Protein AF-A0A0F0DXC8-F1 (afdb_monomer_lite)

Secondary structure (DSSP, 8-state):
--HHHHHHHHHHHHTTSS----HHHHHHHHHH-HHHHHH--HHHHHHHHHHHHHHHHHS-PPPBTTBTTTT--HHHHHHHHHHHHHHHHHHHTTTTT--

Foldseek 3Di:
DALQVLLVQLLCVLVVNHDNQALLSVQLCVVCDSVCSVPDDCVRCVPSSNVSSVVSVVDPGDADPPHNCHHPPPVVVVVVVVVVVVCVVVVVVVVVPPD

Structure (mmCIF, N/CA/C/O backbone):
data_AF-A0A0F0DXC8-F1
#
_entry.id   AF-A0A0F0DXC8-F1
#
loop_
_atom_site.group_PDB
_atom_site.id
_atom_site.type_symbol
_atom_site.label_atom_id
_atom_site.label_alt_id
_atom_site.label_comp_id
_atom_site.label_asym_id
_atom_site.label_entity_id
_atom_site.label_seq_id
_atom_site.pdbx_PDB_ins_code
_atom_site.Cartn_x
_atom_site.Cartn_y
_atom_site.Cartn_z
_atom_site.occupancy
_atom_site.B_iso_or_equiv
_atom_site.auth_seq_id
_atom_site.auth_comp_id
_atom_site.auth_asym_id
_atom_site.auth_atom_id
_atom_site.pdbx_PDB_model_num
ATOM 1 N N . MET A 1 1 ? 12.281 7.271 2.150 1.00 84.25 1 MET A N 1
ATOM 2 C CA . MET A 1 1 ? 10.818 7.143 2.149 1.00 84.25 1 MET A CA 1
ATOM 3 C C . MET A 1 1 ? 10.387 6.906 3.576 1.00 84.25 1 MET A C 1
ATOM 5 O O . MET A 1 1 ? 10.878 5.949 4.163 1.00 84.25 1 MET A O 1
ATOM 9 N N . THR A 1 2 ? 9.584 7.799 4.139 1.00 92.75 2 THR A N 1
ATOM 10 C CA . THR A 1 2 ? 8.951 7.671 5.457 1.00 92.75 2 THR A CA 1
ATOM 11 C C . THR A 1 2 ? 7.637 6.887 5.346 1.00 92.75 2 THR A C 1
ATOM 13 O O . THR A 1 2 ? 7.178 6.584 4.243 1.00 92.75 2 THR A O 1
ATOM 16 N N . ALA A 1 3 ? 7.031 6.537 6.485 1.00 92.12 3 ALA A N 1
ATOM 17 C CA . ALA A 1 3 ? 5.744 5.837 6.508 1.00 92.12 3 ALA A CA 1
ATOM 18 C C . ALA A 1 3 ? 4.609 6.708 5.947 1.00 92.12 3 ALA A C 1
ATOM 20 O O . ALA A 1 3 ? 3.744 6.194 5.243 1.00 92.12 3 ALA A O 1
ATOM 21 N N . GLU A 1 4 ? 4.667 8.012 6.220 1.00 94.12 4 GLU A N 1
ATOM 22 C CA . GLU A 1 4 ? 3.743 9.027 5.711 1.00 94.12 4 GLU A CA 1
ATOM 23 C C . GLU A 1 4 ? 3.872 9.180 4.192 1.00 94.12 4 GLU A C 1
ATOM 25 O O . GLU A 1 4 ? 2.897 8.993 3.472 1.00 94.12 4 GLU A O 1
ATOM 30 N N . GLU A 1 5 ? 5.095 9.368 3.680 1.00 94.06 5 GLU A N 1
ATOM 31 C CA . GLU A 1 5 ? 5.353 9.423 2.232 1.00 94.06 5 GLU A CA 1
ATOM 32 C C . GLU A 1 5 ? 4.871 8.144 1.523 1.00 94.06 5 GLU A C 1
ATOM 34 O O . GLU A 1 5 ? 4.356 8.185 0.406 1.00 94.06 5 GLU A O 1
ATOM 39 N N . ALA A 1 6 ? 5.027 6.989 2.179 1.00 94.19 6 ALA A N 1
ATOM 40 C CA . ALA A 1 6 ? 4.519 5.712 1.696 1.00 94.19 6 ALA A CA 1
ATOM 41 C C . ALA A 1 6 ? 2.982 5.644 1.695 1.00 94.19 6 ALA A C 1
ATOM 43 O O . ALA A 1 6 ? 2.411 5.070 0.767 1.00 94.19 6 ALA A O 1
ATOM 44 N N . PHE A 1 7 ? 2.318 6.202 2.710 1.00 94.81 7 PHE A N 1
ATOM 45 C CA . PHE A 1 7 ? 0.858 6.259 2.796 1.00 94.81 7 PHE A CA 1
ATOM 46 C C . PHE A 1 7 ? 0.275 7.150 1.697 1.00 94.81 7 PHE A C 1
ATOM 48 O O . PHE A 1 7 ? -0.625 6.722 0.973 1.00 94.81 7 PHE A O 1
ATOM 55 N N . ASP A 1 8 ? 0.845 8.336 1.493 1.00 93.56 8 ASP A N 1
ATOM 56 C CA . ASP A 1 8 ? 0.400 9.264 0.451 1.00 93.56 8 ASP A CA 1
ATOM 57 C C . ASP A 1 8 ? 0.586 8.673 -0.950 1.00 93.56 8 ASP A C 1
ATOM 59 O O . ASP A 1 8 ? -0.321 8.710 -1.789 1.00 93.56 8 ASP A O 1
ATOM 63 N N . ALA A 1 9 ? 1.740 8.048 -1.199 1.00 92.88 9 ALA A N 1
ATOM 64 C CA . ALA A 1 9 ? 1.986 7.358 -2.459 1.00 92.88 9 ALA A CA 1
ATOM 65 C C . ALA A 1 9 ? 1.010 6.188 -2.675 1.00 92.88 9 ALA A C 1
ATOM 67 O O . ALA A 1 9 ? 0.546 5.971 -3.797 1.00 92.88 9 ALA A O 1
ATOM 68 N N . ALA A 1 10 ? 0.658 5.455 -1.613 1.00 93.69 10 ALA A N 1
ATOM 69 C CA . ALA A 1 10 ? -0.343 4.398 -1.685 1.00 93.69 10 ALA A CA 1
ATOM 70 C C . ALA A 1 10 ? -1.743 4.935 -2.003 1.00 93.69 10 ALA A C 1
ATOM 72 O O . ALA A 1 10 ? -2.442 4.330 -2.814 1.00 93.69 10 ALA A O 1
ATOM 73 N N . ALA A 1 11 ? -2.149 6.061 -1.413 1.00 93.25 11 ALA A N 1
ATOM 74 C CA . ALA A 1 11 ? -3.445 6.681 -1.683 1.00 93.25 11 ALA A CA 1
ATOM 75 C C . ALA A 1 11 ? -3.566 7.135 -3.148 1.00 93.25 11 ALA A C 1
ATOM 77 O O . ALA A 1 11 ? -4.581 6.880 -3.804 1.00 93.25 11 ALA A O 1
ATOM 78 N N . LEU A 1 12 ? -2.506 7.739 -3.697 1.00 92.00 12 LEU A N 1
ATOM 79 C CA . LEU A 1 12 ? -2.446 8.118 -5.111 1.00 92.00 12 LEU A CA 1
ATOM 80 C C . LEU A 1 12 ? -2.511 6.899 -6.038 1.00 92.00 12 LEU A C 1
ATOM 82 O O . LEU A 1 12 ? -3.291 6.901 -6.994 1.00 92.00 12 LEU A O 1
ATOM 86 N N . ALA A 1 13 ? -1.732 5.854 -5.747 1.00 90.19 13 ALA A N 1
ATOM 87 C CA . ALA A 1 13 ? -1.712 4.634 -6.549 1.00 90.19 13 ALA A CA 1
ATOM 88 C C . ALA A 1 13 ? -3.045 3.865 -6.482 1.00 90.19 13 ALA A C 1
ATOM 90 O O . ALA A 1 13 ? -3.530 3.396 -7.510 1.00 90.19 13 ALA A O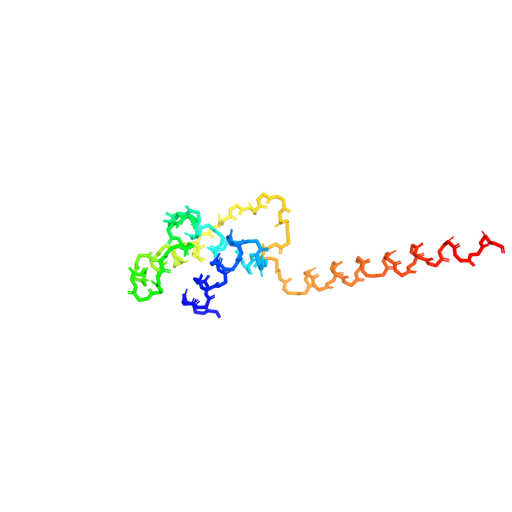 1
ATOM 91 N N . ALA A 1 14 ? -3.693 3.806 -5.312 1.00 90.00 14 ALA A N 1
ATOM 92 C CA . ALA A 1 14 ? -5.017 3.199 -5.142 1.00 90.00 14 ALA A CA 1
ATOM 93 C C . ALA A 1 14 ? -6.102 3.913 -5.968 1.00 90.00 14 ALA A C 1
ATOM 95 O O . ALA A 1 14 ? -6.993 3.267 -6.514 1.00 90.00 14 ALA A O 1
ATOM 96 N N . CYS A 1 15 ? -5.983 5.234 -6.140 1.00 88.50 15 CYS A N 1
ATOM 97 C CA . CYS A 1 15 ? -6.865 6.021 -7.002 1.00 88.50 15 CYS A CA 1
ATOM 98 C C . CYS A 1 15 ? -6.518 5.933 -8.502 1.00 88.50 15 CYS A C 1
ATOM 100 O O . CYS A 1 15 ? -7.130 6.641 -9.303 1.00 88.50 15 CYS A O 1
ATOM 102 N N . GLY A 1 16 ? -5.502 5.153 -8.892 1.00 86.50 16 GLY A N 1
ATOM 103 C CA . GLY A 1 16 ? -4.985 5.110 -10.264 1.00 86.50 16 GLY A CA 1
ATOM 104 C C . GLY A 1 16 ? -4.296 6.407 -10.713 1.00 86.50 16 GLY A C 1
ATOM 105 O O . GLY A 1 16 ? -4.112 6.623 -11.908 1.00 86.50 16 GLY A O 1
ATOM 106 N N . LYS A 1 17 ? -3.930 7.289 -9.773 1.00 85.19 17 LYS A N 1
ATOM 107 C CA . LYS A 1 17 ? -3.285 8.592 -10.027 1.00 85.19 17 LYS A CA 1
ATOM 108 C C . LYS A 1 17 ? -1.764 8.554 -9.852 1.00 85.19 17 LYS A C 1
ATOM 110 O O . LYS A 1 17 ? -1.121 9.600 -9.872 1.00 85.19 17 LYS A O 1
ATOM 115 N N . GLY A 1 18 ? -1.191 7.373 -9.653 1.00 82.00 18 GLY A N 1
ATOM 116 C CA . GLY A 1 18 ? 0.239 7.176 -9.453 1.00 82.00 18 GLY A CA 1
ATOM 117 C C . GLY A 1 18 ? 0.633 5.711 -9.594 1.00 82.00 18 GLY A C 1
ATOM 118 O O . GLY A 1 18 ? -0.220 4.826 -9.662 1.00 82.00 18 GLY A O 1
ATOM 119 N N . GLU A 1 19 ? 1.937 5.464 -9.635 1.00 86.25 19 GLU A N 1
ATOM 120 C CA . GLU A 1 19 ? 2.504 4.117 -9.638 1.00 86.25 19 GLU A CA 1
ATOM 121 C C . GLU A 1 19 ? 2.838 3.663 -8.214 1.00 86.25 19 GLU A C 1
ATOM 123 O O . GLU A 1 19 ? 3.129 4.473 -7.331 1.00 86.25 19 GLU A O 1
ATOM 128 N N . TRP A 1 20 ? 2.841 2.349 -7.987 1.00 88.12 20 TRP A N 1
ATOM 129 C CA . TRP A 1 20 ? 3.261 1.785 -6.708 1.00 88.12 20 TRP A CA 1
ATOM 130 C C . TRP A 1 20 ? 4.775 1.946 -6.529 1.00 88.12 20 TRP A C 1
ATOM 132 O O . TRP A 1 20 ? 5.545 1.363 -7.294 1.00 88.12 20 TRP A O 1
ATOM 142 N N . PRO A 1 21 ? 5.242 2.677 -5.501 1.00 86.31 21 PRO A N 1
ATOM 143 C CA . PRO A 1 21 ? 6.656 3.030 -5.392 1.00 86.31 21 PRO A CA 1
ATOM 144 C C . PRO A 1 21 ? 7.518 1.862 -4.892 1.00 86.31 21 PRO A C 1
ATOM 146 O O . PRO A 1 21 ? 8.726 1.822 -5.121 1.00 86.31 21 PRO A O 1
ATOM 149 N N . SER A 1 22 ? 6.924 0.894 -4.188 1.00 89.44 22 SER A N 1
ATOM 150 C CA . SER A 1 22 ? 7.602 -0.338 -3.785 1.00 89.44 22 SER A CA 1
ATOM 151 C C . SER A 1 22 ? 6.614 -1.452 -3.443 1.00 89.44 22 SER A C 1
ATOM 153 O O . SER A 1 22 ? 5.435 -1.208 -3.170 1.00 89.44 22 SER A O 1
ATOM 155 N N . ARG A 1 23 ? 7.126 -2.691 -3.395 1.00 91.75 23 ARG A N 1
ATOM 156 C CA . ARG A 1 23 ? 6.362 -3.863 -2.939 1.00 91.75 23 ARG A CA 1
ATOM 157 C C . ARG A 1 23 ? 5.868 -3.678 -1.508 1.00 91.75 23 ARG A C 1
ATOM 159 O O . ARG A 1 23 ? 4.728 -4.022 -1.220 1.00 91.75 23 ARG A O 1
ATOM 166 N N . ALA A 1 24 ? 6.696 -3.097 -0.639 1.00 93.12 24 ALA A N 1
ATOM 167 C CA . ALA A 1 24 ? 6.325 -2.843 0.748 1.00 93.12 24 ALA A CA 1
ATOM 168 C C . ALA A 1 24 ? 5.122 -1.906 0.845 1.00 93.12 24 ALA A C 1
ATOM 170 O O . ALA A 1 24 ? 4.187 -2.202 1.582 1.00 93.12 24 ALA A O 1
ATOM 171 N N . VAL A 1 25 ? 5.096 -0.828 0.058 1.00 93.50 25 VAL A N 1
ATOM 172 C CA . VAL A 1 25 ? 3.965 0.112 0.044 1.00 93.50 25 VAL A CA 1
ATOM 173 C C . VAL A 1 25 ? 2.685 -0.562 -0.448 1.00 93.50 25 VAL A C 1
ATOM 175 O O . VAL A 1 25 ? 1.655 -0.469 0.216 1.00 93.50 25 VAL A O 1
ATOM 178 N N . PHE A 1 26 ? 2.759 -1.314 -1.547 1.00 93.62 26 PHE A N 1
ATOM 179 C CA . PHE A 1 26 ? 1.605 -2.045 -2.072 1.00 93.62 26 PHE A CA 1
ATOM 180 C C . PHE A 1 26 ? 1.036 -3.044 -1.062 1.00 93.62 26 PHE A C 1
ATOM 182 O O . PHE A 1 26 ? -0.150 -3.008 -0.748 1.00 93.62 26 PHE A O 1
ATOM 189 N N . TRP A 1 27 ? 1.876 -3.919 -0.505 1.00 94.25 27 TRP A N 1
ATOM 190 C CA . TRP A 1 27 ? 1.403 -4.950 0.420 1.00 94.25 27 TRP A CA 1
ATOM 191 C C . TRP A 1 27 ? 0.951 -4.380 1.766 1.00 94.25 27 TRP A C 1
ATOM 193 O O . TRP A 1 27 ? 0.048 -4.939 2.389 1.00 94.25 27 TRP A O 1
ATOM 203 N N . SER A 1 28 ? 1.495 -3.234 2.180 1.00 95.50 28 SER A N 1
ATOM 204 C CA . SER A 1 28 ? 0.962 -2.475 3.317 1.00 95.50 28 SER A CA 1
ATOM 205 C C . SER A 1 28 ? -0.444 -1.968 3.024 1.00 95.50 28 SER A C 1
ATOM 207 O O . SER A 1 28 ? -1.335 -2.182 3.839 1.00 95.50 28 SER A O 1
ATOM 209 N N . ALA A 1 29 ? -0.676 -1.397 1.837 1.00 94.50 29 ALA A N 1
ATOM 210 C CA . ALA A 1 29 ? -1.997 -0.942 1.403 1.00 94.50 29 ALA A CA 1
ATOM 211 C C . ALA A 1 29 ? -3.010 -2.078 1.271 1.00 94.50 29 ALA A C 1
ATOM 213 O O . ALA A 1 29 ? -4.153 -1.928 1.695 1.00 94.50 29 ALA A O 1
ATOM 214 N N . VAL A 1 30 ? -2.596 -3.238 0.757 1.00 94.44 30 VAL A N 1
ATOM 215 C CA . VAL A 1 30 ? -3.446 -4.436 0.702 1.00 94.44 30 VAL A CA 1
ATOM 216 C C . VAL A 1 30 ? -3.861 -4.873 2.111 1.00 94.44 30 VAL A C 1
ATOM 218 O O . VAL A 1 30 ? -5.040 -5.120 2.347 1.00 94.44 30 VAL A O 1
ATOM 221 N N . ARG A 1 31 ? -2.918 -4.930 3.063 1.00 94.62 31 ARG A N 1
ATOM 222 C CA . ARG A 1 31 ? -3.183 -5.349 4.455 1.00 94.62 31 ARG A CA 1
ATOM 223 C C . ARG A 1 31 ? -3.960 -4.306 5.262 1.00 94.62 31 ARG A C 1
ATOM 225 O O . ARG A 1 31 ? -4.749 -4.666 6.133 1.00 94.62 31 ARG A O 1
ATOM 232 N N . PHE A 1 32 ? -3.728 -3.023 4.998 1.00 94.44 32 PHE A N 1
ATOM 233 C CA . PHE A 1 32 ? -4.469 -1.920 5.608 1.00 94.44 32 PHE A CA 1
ATOM 234 C C . PHE A 1 32 ? -5.893 -1.823 5.035 1.00 94.44 32 PHE A C 1
ATOM 236 O O . PHE A 1 32 ? -6.832 -1.510 5.762 1.00 94.44 32 PHE A O 1
ATOM 243 N N . GLY A 1 33 ? -6.049 -2.172 3.756 1.00 94.50 33 GLY A N 1
ATOM 244 C CA . GLY A 1 33 ? -7.280 -2.116 2.977 1.00 94.50 33 GLY A CA 1
ATOM 245 C C . GLY A 1 33 ? -7.287 -0.901 2.050 1.00 94.50 33 GLY A C 1
ATOM 246 O O . GLY A 1 33 ? -7.309 0.233 2.515 1.00 94.50 33 GLY A O 1
ATOM 247 N N . MET A 1 34 ? -7.334 -1.117 0.732 1.00 90.88 34 MET A N 1
ATOM 248 C CA . MET A 1 34 ? -7.236 -0.031 -0.263 1.00 90.88 34 MET A CA 1
ATOM 249 C C . MET A 1 34 ? -8.327 1.037 -0.103 1.00 90.88 34 MET A C 1
ATOM 251 O O . MET A 1 34 ? -8.032 2.225 -0.153 1.00 90.88 34 MET A O 1
ATOM 255 N N . LYS A 1 35 ? -9.570 0.632 0.192 1.00 90.75 35 LYS A N 1
ATOM 256 C CA . LYS A 1 35 ? -10.662 1.580 0.470 1.00 90.75 35 LYS A CA 1
ATOM 257 C C . LYS A 1 35 ? -10.468 2.369 1.760 1.00 90.75 35 LYS A C 1
ATOM 259 O O . LYS A 1 35 ? -10.883 3.519 1.830 1.00 90.75 35 LYS A O 1
ATOM 264 N N . ALA A 1 36 ? -9.821 1.769 2.756 1.00 90.00 36 ALA A N 1
ATOM 265 C CA . ALA A 1 36 ? -9.460 2.477 3.974 1.00 90.00 36 ALA A CA 1
ATOM 266 C C . ALA A 1 36 ? -8.337 3.487 3.704 1.00 90.00 36 ALA A C 1
ATOM 268 O O . ALA A 1 36 ? -8.423 4.601 4.196 1.00 90.00 36 ALA A O 1
ATOM 269 N N . VAL A 1 37 ? -7.338 3.144 2.882 1.00 92.06 37 VAL A N 1
ATOM 270 C CA . VAL A 1 37 ? -6.283 4.088 2.465 1.00 92.06 37 VAL A CA 1
ATOM 271 C C . VAL A 1 37 ? -6.870 5.277 1.696 1.00 92.06 37 VAL A C 1
ATOM 273 O O . VAL A 1 37 ? -6.521 6.411 1.993 1.00 92.06 37 VAL A O 1
ATOM 276 N N . GLU A 1 38 ? -7.784 5.042 0.746 1.00 89.69 38 GLU A N 1
ATOM 277 C CA . GLU A 1 38 ? -8.444 6.114 -0.025 1.00 89.69 38 GLU A CA 1
ATOM 278 C C . GLU A 1 38 ? -9.240 7.088 0.864 1.00 89.69 38 GLU A C 1
ATOM 280 O O . GLU A 1 38 ? -9.328 8.275 0.554 1.00 89.69 38 GLU A O 1
ATOM 285 N N . ALA A 1 39 ? -9.851 6.586 1.943 1.00 88.44 39 ALA A N 1
ATOM 286 C CA . ALA A 1 39 ? -10.742 7.361 2.805 1.00 88.44 39 ALA A CA 1
ATOM 287 C C . ALA A 1 39 ? -10.057 7.963 4.045 1.00 88.44 39 ALA A C 1
ATOM 289 O O . ALA A 1 39 ? -10.589 8.907 4.631 1.00 88.44 39 ALA A O 1
ATOM 290 N N . ALA A 1 40 ? -8.922 7.414 4.481 1.00 86.38 40 ALA A N 1
ATOM 291 C CA . ALA A 1 40 ? -8.269 7.805 5.725 1.00 86.38 40 ALA A CA 1
ATOM 292 C C . ALA A 1 40 ? -7.288 8.967 5.531 1.00 86.38 40 ALA A C 1
ATOM 294 O O . ALA A 1 40 ? -6.559 9.042 4.543 1.00 86.38 40 ALA A O 1
ATOM 295 N N . ARG A 1 41 ? -7.223 9.856 6.526 1.00 84.50 41 ARG A N 1
ATOM 296 C CA . ARG A 1 41 ? -6.140 10.839 6.649 1.00 84.50 41 ARG A CA 1
ATOM 297 C C . ARG A 1 41 ? -4.973 10.199 7.397 1.00 84.50 41 ARG A C 1
ATOM 299 O O . ARG A 1 41 ? -5.206 9.395 8.295 1.00 84.50 41 ARG A O 1
ATOM 306 N N . TRP A 1 42 ? -3.734 10.588 7.079 1.00 88.56 42 TRP A N 1
ATOM 307 C CA . TRP A 1 42 ? -2.534 10.013 7.706 1.00 88.56 42 TRP A CA 1
ATOM 308 C C . TRP A 1 42 ? -2.605 10.000 9.239 1.00 88.56 42 TRP A C 1
ATOM 310 O O . TRP A 1 42 ? -2.428 8.948 9.844 1.00 88.56 42 TRP A O 1
ATOM 320 N N . ALA A 1 43 ? -2.969 11.131 9.850 1.00 89.44 43 ALA A N 1
ATOM 321 C CA . ALA A 1 43 ? -3.101 11.250 11.304 1.00 89.44 43 ALA A CA 1
ATOM 322 C C . ALA A 1 43 ? -4.073 10.222 11.924 1.00 89.44 43 ALA A C 1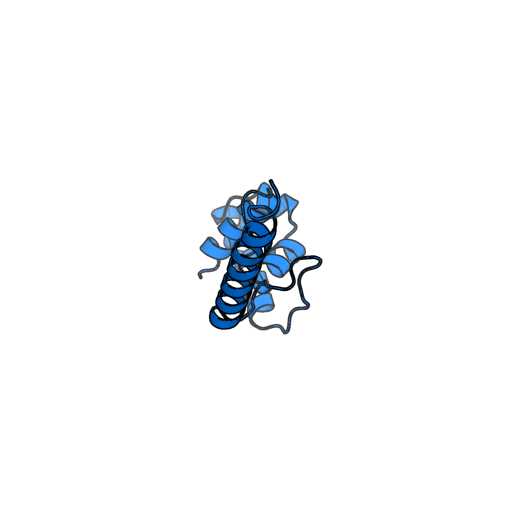
ATOM 324 O O . ALA A 1 43 ? -3.861 9.785 13.050 1.00 89.44 43 ALA A O 1
ATOM 325 N N . ASP A 1 44 ? -5.101 9.790 11.185 1.00 90.00 44 ASP A N 1
ATOM 326 C CA . ASP A 1 44 ? -6.083 8.802 11.653 1.00 90.00 44 ASP A CA 1
ATOM 327 C C . ASP A 1 44 ? -5.592 7.350 11.470 1.00 90.00 44 ASP A C 1
ATOM 329 O O . ASP A 1 44 ? -6.130 6.418 12.069 1.00 90.00 44 ASP A O 1
ATOM 333 N N . ALA A 1 45 ? -4.582 7.137 10.623 1.00 90.38 45 ALA A N 1
ATOM 334 C CA . ALA A 1 45 ? -4.099 5.827 10.182 1.00 90.38 45 ALA A CA 1
ATOM 335 C C . ALA A 1 45 ? -2.657 5.503 10.620 1.00 90.38 45 ALA A C 1
ATOM 337 O O . ALA A 1 45 ? -2.202 4.370 10.418 1.00 90.38 45 ALA A O 1
ATOM 338 N N . GLU A 1 46 ? -1.954 6.477 11.205 1.00 93.25 46 GLU A N 1
ATOM 339 C CA . GLU A 1 46 ? -0.501 6.496 11.391 1.00 93.25 46 GLU A CA 1
ATOM 340 C C . GLU A 1 46 ? 0.040 5.230 12.058 1.00 93.25 46 GLU A C 1
ATOM 342 O O . GLU A 1 46 ? 0.913 4.559 11.502 1.00 93.25 46 GLU A O 1
ATOM 347 N N . GLU A 1 47 ? -0.481 4.871 13.233 1.00 93.81 47 GLU A N 1
ATOM 348 C CA . GLU A 1 47 ? 0.058 3.766 14.032 1.00 93.81 47 GLU A CA 1
ATOM 349 C C . GLU A 1 47 ? -0.073 2.425 13.296 1.00 93.81 47 GLU A C 1
ATOM 351 O O . GLU A 1 47 ? 0.900 1.676 13.129 1.00 93.81 47 GLU A O 1
ATOM 356 N N . ARG A 1 48 ? -1.281 2.132 12.802 1.00 94.44 48 ARG A N 1
ATOM 357 C CA . ARG A 1 48 ? -1.581 0.866 12.129 1.00 94.44 48 ARG A CA 1
ATOM 358 C C . ARG A 1 48 ? -0.835 0.754 10.806 1.00 94.44 48 ARG A C 1
ATOM 360 O O . ARG A 1 48 ? -0.256 -0.299 10.533 1.00 94.44 48 ARG A O 1
ATOM 367 N N . TRP A 1 49 ? -0.834 1.810 9.994 1.00 95.25 49 TRP A N 1
ATOM 368 C CA . TRP A 1 49 ? -0.083 1.814 8.744 1.00 95.25 49 TRP A CA 1
ATOM 369 C C . TRP A 1 49 ? 1.413 1.649 8.994 1.00 95.25 49 TRP A C 1
ATOM 371 O O . TRP A 1 49 ? 2.032 0.773 8.394 1.00 95.25 49 TRP A O 1
ATOM 381 N N . SER A 1 50 ? 1.990 2.425 9.915 1.00 94.75 50 SER A N 1
ATOM 382 C CA . SER A 1 50 ? 3.420 2.361 10.237 1.00 94.75 50 SER A CA 1
ATOM 383 C C . SER A 1 50 ? 3.846 0.965 10.682 1.00 94.75 50 SER A C 1
ATOM 385 O O . SER A 1 50 ? 4.916 0.491 10.297 1.00 94.75 50 SER A O 1
ATOM 387 N N . SER A 1 51 ? 3.006 0.285 11.467 1.00 94.88 51 SER A N 1
ATOM 388 C CA . SER A 1 51 ? 3.245 -1.096 11.888 1.00 94.88 51 SER A CA 1
ATOM 389 C C . SER A 1 51 ? 3.252 -2.063 10.698 1.00 94.88 51 SER A C 1
ATOM 391 O O . SER A 1 51 ? 4.227 -2.790 10.494 1.00 94.88 51 SER A O 1
ATOM 393 N N . LEU A 1 52 ? 2.214 -2.022 9.855 1.00 94.81 52 LEU A N 1
ATOM 394 C CA . LEU A 1 52 ? 2.111 -2.878 8.668 1.00 94.81 52 LEU A CA 1
ATOM 395 C C . LEU A 1 52 ? 3.239 -2.623 7.668 1.00 94.81 52 LEU A C 1
ATOM 397 O O . LEU A 1 52 ? 3.781 -3.572 7.102 1.00 94.81 52 LEU A O 1
ATOM 401 N N . TRP A 1 53 ? 3.618 -1.361 7.489 1.00 93.50 53 TRP A N 1
ATOM 402 C CA . TRP A 1 53 ? 4.700 -0.965 6.604 1.00 93.50 53 TRP A CA 1
ATOM 403 C C . TRP A 1 53 ? 6.055 -1.449 7.097 1.00 93.50 53 TRP A C 1
ATOM 405 O O . TRP A 1 53 ? 6.828 -1.991 6.310 1.00 93.50 53 TRP A O 1
ATOM 415 N N . ARG A 1 54 ? 6.318 -1.381 8.404 1.00 92.75 54 ARG A N 1
ATOM 416 C CA . ARG A 1 54 ? 7.538 -1.947 8.991 1.00 92.75 54 ARG A CA 1
ATOM 417 C C . ARG A 1 54 ? 7.630 -3.458 8.778 1.00 92.75 54 ARG A C 1
ATOM 419 O O . ARG A 1 54 ? 8.692 -3.950 8.407 1.00 92.75 54 ARG A O 1
ATOM 426 N N . VAL A 1 55 ? 6.522 -4.176 8.968 1.00 92.88 55 VAL A N 1
ATOM 427 C CA . VAL A 1 55 ? 6.445 -5.620 8.690 1.00 92.88 55 VAL A CA 1
ATOM 428 C C . VAL A 1 55 ? 6.711 -5.889 7.208 1.00 92.88 55 VAL A C 1
ATOM 430 O O . VAL A 1 55 ? 7.565 -6.700 6.871 1.00 92.88 55 VAL A O 1
ATOM 433 N N . ALA A 1 56 ? 6.048 -5.156 6.314 1.00 91.31 56 ALA A N 1
ATOM 434 C CA . ALA A 1 56 ? 6.206 -5.308 4.873 1.00 91.31 56 ALA A CA 1
ATOM 435 C C . ALA A 1 56 ? 7.645 -5.019 4.396 1.00 91.31 56 ALA A C 1
ATOM 437 O O . ALA A 1 56 ? 8.155 -5.715 3.526 1.00 91.31 56 ALA A O 1
ATOM 438 N N . VAL A 1 57 ? 8.324 -4.026 4.975 1.00 87.88 57 VAL A N 1
ATOM 439 C CA . VAL A 1 57 ? 9.732 -3.717 4.666 1.00 87.88 57 VAL A CA 1
ATOM 440 C C . VAL A 1 57 ? 10.680 -4.835 5.116 1.00 87.88 57 VAL A C 1
ATOM 442 O O . VAL A 1 57 ? 11.677 -5.085 4.442 1.00 87.88 57 VAL A O 1
ATOM 445 N N . ALA A 1 58 ? 10.386 -5.506 6.232 1.00 87.06 58 ALA A N 1
ATOM 446 C CA . ALA A 1 58 ? 11.214 -6.592 6.759 1.00 87.06 58 ALA A CA 1
ATOM 447 C C . ALA A 1 58 ? 10.981 -7.943 6.053 1.00 87.06 58 ALA A C 1
ATOM 449 O O . ALA A 1 58 ? 11.810 -8.849 6.153 1.00 87.06 58 ALA A O 1
ATOM 450 N N . GLU A 1 59 ? 9.859 -8.097 5.352 1.00 83.12 59 GLU A N 1
ATOM 451 C CA . GLU A 1 59 ? 9.458 -9.349 4.716 1.00 83.12 59 GLU A CA 1
ATOM 452 C C . GLU A 1 59 ? 9.946 -9.492 3.268 1.00 83.12 59 GLU A C 1
ATOM 454 O O . GLU A 1 59 ? 10.050 -8.536 2.496 1.00 83.12 59 GLU A O 1
ATOM 459 N N . HIS A 1 60 ? 10.146 -10.745 2.847 1.00 82.62 60 HIS A N 1
ATOM 460 C CA . HIS A 1 60 ? 10.300 -11.081 1.434 1.00 82.62 60 HIS A CA 1
ATOM 461 C C . HIS A 1 60 ? 8.930 -11.103 0.758 1.00 82.62 60 HIS A C 1
ATOM 463 O O . HIS A 1 60 ? 8.243 -12.122 0.718 1.00 82.62 60 HIS A O 1
ATOM 469 N N . LEU A 1 61 ? 8.529 -9.950 0.231 1.00 83.88 61 LEU A N 1
ATOM 470 C CA . LEU A 1 61 ? 7.214 -9.782 -0.371 1.00 83.88 61 LEU A CA 1
ATOM 471 C C . LEU A 1 61 ? 7.139 -10.321 -1.807 1.00 83.88 61 LEU A C 1
ATOM 473 O O . LEU A 1 61 ? 8.064 -10.083 -2.604 1.00 83.88 61 LEU A O 1
ATOM 477 N N . PRO A 1 62 ? 6.015 -10.964 -2.178 1.00 84.06 62 PRO A N 1
ATOM 478 C CA . PRO A 1 62 ? 5.787 -11.405 -3.546 1.00 84.06 62 PRO A CA 1
ATOM 479 C C . PRO A 1 62 ? 5.707 -10.210 -4.515 1.00 84.06 62 PRO A C 1
ATOM 481 O O . PRO A 1 62 ? 5.469 -9.068 -4.094 1.00 84.06 62 PRO A O 1
ATOM 484 N N . PRO A 1 63 ? 5.932 -10.444 -5.821 1.00 83.75 63 PRO A N 1
ATOM 485 C CA . PRO A 1 63 ? 5.774 -9.411 -6.839 1.00 83.75 63 PRO A CA 1
ATOM 486 C C . PRO A 1 63 ? 4.332 -8.893 -6.887 1.00 83.75 63 PRO A C 1
ATOM 488 O O . PRO A 1 63 ? 3.389 -9.601 -6.531 1.00 83.75 63 PRO A O 1
ATOM 491 N N . ILE A 1 64 ? 4.169 -7.649 -7.336 1.00 83.50 64 ILE A N 1
ATOM 492 C CA . ILE A 1 64 ? 2.846 -7.063 -7.558 1.00 83.50 64 ILE A CA 1
ATOM 493 C C . ILE A 1 64 ? 2.285 -7.634 -8.870 1.00 83.50 64 ILE A C 1
ATOM 495 O O . ILE A 1 64 ? 3.004 -7.601 -9.878 1.00 83.50 64 ILE A O 1
ATOM 499 N N . PRO A 1 65 ? 1.038 -8.143 -8.886 1.00 80.69 65 PRO A N 1
ATOM 500 C CA . PRO A 1 65 ? 0.374 -8.562 -10.119 1.00 80.69 65 PRO A CA 1
ATOM 501 C C . PRO A 1 65 ? 0.410 -7.444 -11.166 1.00 80.69 65 PRO A C 1
ATOM 503 O O . PRO A 1 65 ? 0.186 -6.284 -10.833 1.00 80.69 65 PRO A O 1
ATOM 506 N N . ASP A 1 66 ? 0.754 -7.784 -12.407 1.00 79.88 66 ASP A N 1
ATOM 507 C CA . ASP A 1 66 ? 0.814 -6.860 -13.552 1.00 79.88 66 ASP A CA 1
ATOM 508 C C . ASP A 1 66 ? 1.805 -5.678 -13.434 1.00 79.88 66 ASP A C 1
ATOM 510 O O . ASP A 1 66 ? 1.912 -4.867 -14.351 1.00 79.88 66 ASP A O 1
ATOM 514 N N . ALA A 1 67 ? 2.612 -5.608 -12.365 1.00 78.12 67 ALA A N 1
ATOM 515 C CA . ALA A 1 67 ? 3.600 -4.547 -12.145 1.00 78.12 67 ALA A CA 1
ATOM 516 C C . ALA A 1 67 ? 4.997 -5.114 -11.788 1.00 78.12 67 ALA A C 1
ATOM 518 O O . ALA A 1 67 ? 5.500 -4.928 -10.673 1.00 78.12 67 ALA A O 1
ATOM 519 N N . PRO A 1 68 ? 5.678 -5.789 -12.739 1.00 67.56 68 PRO A N 1
ATOM 520 C CA . PRO A 1 68 ? 6.902 -6.561 -12.483 1.00 67.56 68 PRO A CA 1
ATOM 521 C C . PRO A 1 68 ? 8.142 -5.725 -12.122 1.00 67.56 68 PRO A C 1
ATOM 523 O O . PRO A 1 68 ? 9.174 -6.292 -11.768 1.00 67.56 68 PRO A O 1
ATOM 526 N N . LEU A 1 69 ? 8.084 -4.393 -12.233 1.00 70.56 69 LEU A N 1
ATOM 527 C CA . LEU A 1 69 ? 9.220 -3.498 -11.965 1.00 70.56 69 LEU A CA 1
ATOM 528 C C . LEU A 1 69 ? 9.201 -2.875 -10.568 1.00 70.56 69 LEU A C 1
ATOM 530 O O . LEU A 1 69 ? 10.186 -2.263 -10.153 1.00 70.56 69 LEU A O 1
ATOM 534 N N . VAL A 1 70 ? 8.108 -3.031 -9.824 1.00 77.12 70 VAL A N 1
ATOM 535 C CA . VAL A 1 70 ? 7.947 -2.344 -8.546 1.00 77.12 70 VAL A CA 1
ATOM 536 C C . VAL A 1 70 ? 8.913 -2.906 -7.500 1.00 77.12 70 VAL A C 1
ATOM 538 O O . VAL A 1 70 ? 8.945 -4.105 -7.217 1.00 77.12 70 VAL A O 1
ATOM 541 N N . GLY A 1 71 ? 9.714 -2.023 -6.900 1.00 65.88 71 GLY A N 1
ATOM 542 C CA . GLY A 1 71 ? 10.751 -2.395 -5.935 1.00 65.88 71 GLY A CA 1
ATOM 543 C C . GLY A 1 71 ? 11.992 -3.062 -6.545 1.00 65.88 71 GLY A C 1
ATOM 544 O O . GLY A 1 71 ? 12.779 -3.640 -5.793 1.00 65.88 71 GLY A O 1
ATOM 545 N N . ALA A 1 72 ? 12.174 -3.016 -7.870 1.00 70.62 72 ALA A N 1
ATOM 546 C CA . ALA A 1 72 ? 13.455 -3.332 -8.497 1.00 70.62 72 ALA A CA 1
ATOM 547 C C . ALA A 1 72 ? 14.481 -2.207 -8.227 1.00 70.62 72 ALA A C 1
ATOM 549 O O . ALA A 1 72 ? 14.085 -1.055 -8.030 1.00 70.62 72 ALA A O 1
ATOM 550 N N . PRO A 1 73 ? 15.797 -2.501 -8.222 1.00 68.94 73 PRO A N 1
ATOM 551 C CA . PRO A 1 73 ? 16.822 -1.472 -8.070 1.00 68.94 73 PRO A CA 1
ATOM 552 C C . PRO A 1 73 ? 16.658 -0.369 -9.119 1.00 68.94 73 PRO A C 1
ATOM 554 O O . PRO A 1 73 ? 16.363 -0.662 -10.280 1.00 68.94 73 PRO A O 1
ATOM 557 N N . ALA A 1 74 ? 16.913 0.884 -8.734 1.00 67.12 74 ALA A N 1
ATOM 558 C CA . ALA A 1 74 ? 16.764 2.037 -9.624 1.00 67.12 74 ALA A CA 1
ATOM 559 C C . ALA A 1 74 ? 17.533 1.866 -10.947 1.00 67.12 74 ALA A C 1
ATOM 561 O O . ALA A 1 74 ? 17.030 2.243 -11.999 1.00 67.12 74 ALA A O 1
ATOM 562 N N . SER A 1 75 ? 18.700 1.217 -10.917 1.00 73.62 75 SER A N 1
ATOM 563 C CA . SER A 1 75 ? 19.493 0.889 -12.109 1.00 73.62 75 SER A CA 1
ATOM 564 C C . SER A 1 75 ? 18.788 -0.078 -13.065 1.00 73.62 75 SER A C 1
ATOM 566 O O . SER A 1 75 ? 18.853 0.103 -14.276 1.00 73.62 75 SER A O 1
ATOM 568 N N . VAL A 1 76 ? 18.084 -1.084 -12.543 1.00 72.56 76 VAL A N 1
ATOM 569 C CA . VAL A 1 76 ? 17.341 -2.076 -13.338 1.00 72.56 76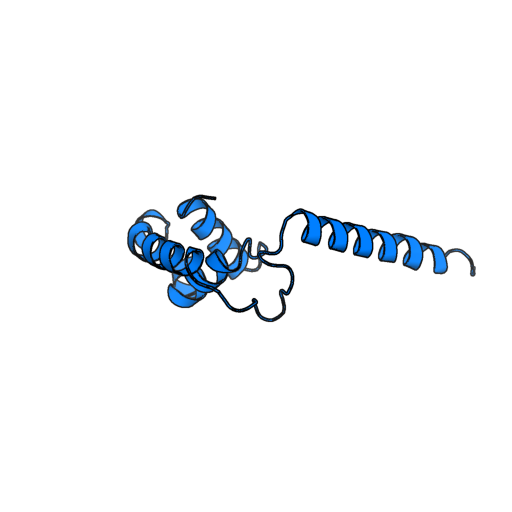 VAL A CA 1
ATOM 570 C C . VAL A 1 76 ? 16.095 -1.446 -13.953 1.00 72.56 76 VAL A C 1
ATOM 572 O O . VAL A 1 76 ? 15.807 -1.679 -15.128 1.00 72.56 76 VAL A O 1
ATOM 575 N N . VAL A 1 77 ? 15.384 -0.616 -13.183 1.00 70.50 77 VAL A N 1
ATOM 576 C CA . VAL A 1 77 ? 14.240 0.161 -13.682 1.00 70.50 77 VAL A CA 1
ATOM 577 C C . VAL A 1 77 ? 14.706 1.112 -14.781 1.00 70.50 77 VAL A C 1
ATOM 579 O O . VAL A 1 77 ? 14.184 1.073 -15.890 1.00 70.50 77 VAL A O 1
ATOM 582 N N . GLN A 1 78 ? 15.754 1.895 -14.520 1.00 72.06 78 GLN A N 1
ATOM 583 C CA . GLN A 1 78 ? 16.292 2.868 -15.468 1.00 72.06 78 GLN A CA 1
ATOM 584 C C . GLN A 1 78 ? 16.829 2.202 -16.741 1.00 72.06 78 GLN A C 1
ATOM 586 O O . GLN A 1 78 ? 16.563 2.698 -17.833 1.00 72.06 78 GLN A O 1
ATOM 591 N N . ALA A 1 79 ? 17.508 1.055 -16.633 1.00 75.25 79 ALA A N 1
ATOM 592 C CA . ALA A 1 79 ? 17.967 0.288 -17.789 1.00 75.25 79 ALA A CA 1
ATOM 593 C C . ALA A 1 79 ? 16.797 -0.214 -18.650 1.00 75.25 79 ALA A C 1
ATOM 595 O O . ALA A 1 79 ? 16.837 -0.078 -19.872 1.00 75.25 79 ALA A O 1
ATOM 596 N N . LYS A 1 80 ? 15.727 -0.745 -18.040 1.00 74.31 80 LYS A N 1
ATOM 597 C CA . LYS A 1 80 ? 14.540 -1.198 -18.783 1.00 74.31 80 LYS A CA 1
ATOM 598 C C . LYS A 1 80 ? 13.760 -0.047 -19.407 1.00 74.31 80 LYS A C 1
ATOM 600 O O . LYS A 1 80 ? 13.343 -0.175 -20.553 1.00 74.31 80 LYS A O 1
ATOM 605 N N . THR A 1 81 ? 13.620 1.080 -18.714 1.00 76.88 81 THR A N 1
ATOM 606 C CA . THR A 1 81 ? 13.006 2.291 -19.275 1.00 76.88 81 THR A CA 1
ATOM 607 C C . THR A 1 81 ? 13.829 2.837 -20.439 1.00 76.88 81 THR A C 1
ATOM 609 O O . THR A 1 81 ? 13.272 3.203 -21.471 1.00 76.88 81 THR A O 1
ATOM 612 N N . HIS A 1 82 ? 15.159 2.850 -20.314 1.00 80.06 82 HIS A N 1
ATOM 613 C CA . HIS A 1 82 ? 16.047 3.272 -21.394 1.00 80.06 82 HIS A CA 1
ATOM 614 C C . HIS A 1 82 ? 15.931 2.341 -22.607 1.00 80.06 8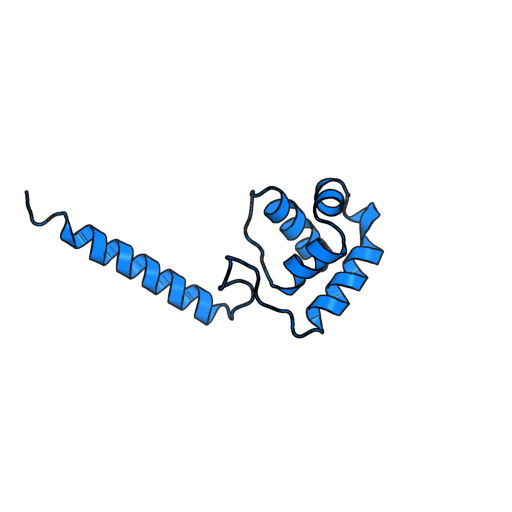2 HIS A C 1
ATOM 616 O O . HIS A 1 82 ? 15.797 2.819 -23.729 1.00 80.06 82 HIS A O 1
ATOM 622 N N . LEU A 1 83 ? 15.898 1.022 -22.387 1.00 80.44 83 LEU A N 1
ATOM 623 C CA . LEU 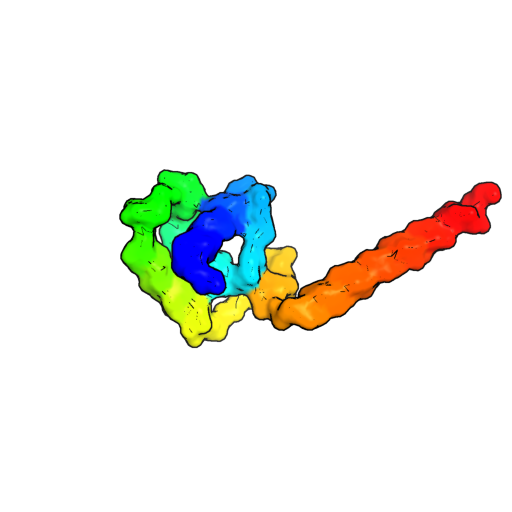A 1 83 ? 15.683 0.036 -23.447 1.00 80.44 83 LEU A CA 1
ATOM 624 C C . LEU A 1 83 ? 14.309 0.181 -24.110 1.00 80.44 83 LEU A C 1
ATOM 626 O O . LEU A 1 83 ? 14.238 0.183 -25.334 1.00 80.44 83 LEU A O 1
ATOM 630 N N . ALA A 1 84 ? 13.232 0.349 -23.339 1.00 79.88 84 ALA A N 1
ATOM 631 C CA . ALA A 1 84 ? 11.889 0.568 -23.878 1.00 79.88 84 ALA A CA 1
ATOM 632 C C . ALA A 1 84 ? 11.841 1.829 -24.755 1.00 79.88 84 ALA A C 1
ATOM 634 O O . ALA A 1 84 ? 11.398 1.768 -25.900 1.00 79.88 84 ALA A O 1
ATOM 635 N N . ARG A 1 85 ? 12.422 2.937 -24.276 1.00 79.62 85 ARG A N 1
ATOM 636 C CA . ARG A 1 85 ? 12.556 4.177 -25.051 1.00 79.62 85 ARG A CA 1
ATOM 637 C C . ARG A 1 85 ? 13.400 3.976 -26.315 1.00 79.62 85 ARG A C 1
ATOM 639 O O . ARG A 1 85 ? 13.061 4.506 -27.368 1.00 79.62 85 ARG A O 1
ATOM 646 N N . MET A 1 86 ? 14.487 3.205 -26.251 1.00 81.31 86 MET A N 1
ATOM 647 C CA . MET A 1 86 ? 15.268 2.862 -27.447 1.00 81.31 86 MET A CA 1
ATOM 648 C C . MET A 1 86 ? 14.445 2.040 -28.444 1.00 81.31 86 MET A C 1
ATOM 650 O O . MET A 1 86 ? 14.497 2.323 -29.639 1.00 81.31 86 MET A O 1
ATOM 654 N N . HIS A 1 87 ? 13.664 1.062 -27.980 1.00 78.44 87 HIS A N 1
ATOM 655 C CA . HIS A 1 87 ? 12.772 0.274 -28.830 1.00 78.44 87 HIS A CA 1
ATOM 656 C C . HIS A 1 87 ? 11.687 1.130 -29.487 1.00 78.44 87 HIS A C 1
ATOM 658 O O . HIS A 1 87 ? 11.403 0.920 -30.661 1.00 78.44 87 HIS A O 1
ATOM 664 N N . GLU A 1 88 ? 11.136 2.124 -28.792 1.00 81.31 88 GLU A N 1
ATOM 665 C CA . GLU A 1 88 ? 10.201 3.089 -29.383 1.00 81.31 88 GLU A CA 1
ATOM 666 C C . GLU A 1 88 ? 10.872 3.958 -30.450 1.00 81.31 88 GLU A C 1
ATOM 668 O O . GLU A 1 88 ? 10.315 4.136 -31.530 1.00 81.31 88 GLU A O 1
ATOM 673 N N . ILE A 1 89 ? 12.088 4.455 -30.204 1.00 79.00 89 ILE A N 1
ATOM 674 C CA . ILE A 1 89 ? 12.831 5.286 -31.167 1.00 79.00 89 ILE A CA 1
ATOM 675 C C . ILE A 1 89 ? 13.210 4.474 -32.415 1.00 79.00 89 ILE A C 1
ATOM 677 O O . ILE A 1 89 ? 13.061 4.947 -33.543 1.00 79.00 89 ILE A O 1
ATOM 681 N N . VAL A 1 90 ? 13.701 3.247 -32.229 1.00 77.56 90 VAL A N 1
ATOM 682 C CA . VAL A 1 90 ? 14.105 2.352 -33.326 1.00 77.56 90 VAL A CA 1
ATOM 683 C C . VAL A 1 90 ? 12.885 1.784 -34.058 1.00 77.56 90 VAL A C 1
ATOM 685 O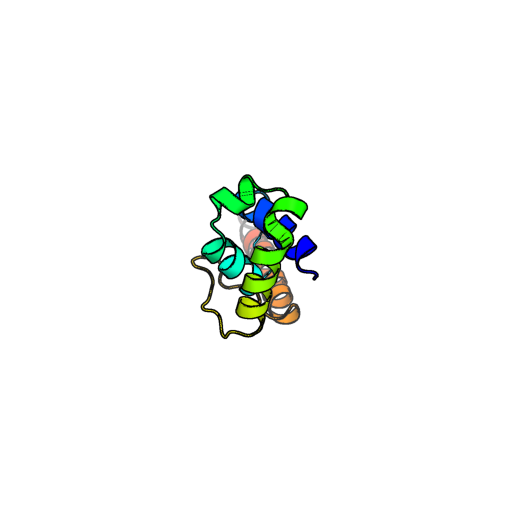 O . VAL A 1 90 ? 12.909 1.667 -35.282 1.00 77.56 90 VAL A O 1
ATOM 688 N N . GLY A 1 91 ? 11.809 1.468 -33.334 1.00 63.69 91 GLY A N 1
ATOM 689 C CA . GLY A 1 91 ? 10.532 1.025 -33.892 1.00 63.69 91 GLY A CA 1
ATOM 690 C C . GLY A 1 91 ? 9.834 2.122 -34.695 1.00 63.69 91 GLY A C 1
ATOM 691 O O . GLY A 1 91 ? 9.379 1.859 -35.805 1.00 63.69 91 GLY A O 1
ATOM 692 N N . SER A 1 92 ? 9.852 3.364 -34.203 1.00 58.03 92 SER A N 1
ATOM 693 C CA . SER A 1 92 ? 9.317 4.532 -34.920 1.00 58.03 92 SER A CA 1
ATOM 694 C C . SER A 1 92 ? 10.144 4.866 -36.166 1.00 58.03 92 SER A C 1
ATOM 696 O O . SER A 1 92 ? 9.581 5.182 -37.209 1.00 58.03 92 SER A O 1
ATOM 698 N N . ARG A 1 93 ? 11.475 4.678 -36.135 1.00 53.94 93 ARG A N 1
ATOM 699 C CA . ARG A 1 93 ? 12.338 4.854 -37.324 1.00 53.94 93 ARG A CA 1
ATOM 700 C C . ARG A 1 93 ? 12.055 3.885 -38.473 1.00 53.94 93 ARG A C 1
ATOM 702 O O . ARG A 1 93 ? 12.562 4.107 -39.569 1.00 53.94 93 ARG A O 1
ATOM 709 N N . ARG A 1 94 ? 11.289 2.811 -38.257 1.00 47.00 94 ARG A N 1
ATOM 710 C CA . ARG A 1 94 ? 10.984 1.831 -39.309 1.00 47.00 94 ARG A CA 1
ATOM 711 C C . ARG A 1 94 ? 9.739 2.175 -40.132 1.00 47.00 94 ARG A C 1
ATOM 713 O O . ARG A 1 94 ? 9.538 1.541 -41.162 1.00 47.00 94 ARG A O 1
ATOM 720 N N . GLN A 1 95 ? 8.933 3.158 -39.717 1.00 50.06 95 GLN A N 1
ATOM 721 C CA . GLN A 1 95 ? 7.741 3.586 -40.464 1.00 50.06 95 GLN A CA 1
ATOM 722 C C . GLN A 1 95 ? 7.971 4.809 -41.368 1.00 50.06 95 GLN A C 1
ATOM 724 O O . GLN A 1 95 ? 7.202 5.001 -42.303 1.00 50.06 95 GLN A O 1
ATOM 729 N N . ASP A 1 96 ? 9.057 5.566 -41.181 1.00 49.78 96 ASP A N 1
ATOM 730 C CA . ASP A 1 96 ? 9.366 6.756 -41.999 1.00 49.78 96 ASP A CA 1
ATOM 731 C C . ASP A 1 96 ? 10.183 6.472 -43.279 1.00 49.78 96 ASP A C 1
ATOM 733 O O . ASP A 1 96 ? 10.570 7.401 -43.981 1.00 49.78 96 ASP A O 1
ATOM 737 N N . VAL A 1 97 ? 10.453 5.204 -43.624 1.00 49.38 97 VAL A N 1
ATOM 738 C CA . VAL A 1 97 ? 11.238 4.834 -44.832 1.00 49.38 97 VAL A CA 1
ATOM 739 C C . VAL A 1 97 ? 10.403 4.065 -45.871 1.00 49.38 97 VAL A C 1
ATOM 741 O O . VAL A 1 97 ? 10.935 3.480 -46.808 1.00 49.38 97 VAL A O 1
ATOM 744 N N . LEU A 1 98 ? 9.075 4.072 -45.743 1.00 49.28 98 LEU A N 1
ATOM 745 C CA . LEU A 1 98 ? 8.161 3.550 -46.766 1.00 49.28 98 LEU A CA 1
ATOM 746 C C . LEU A 1 98 ? 6.990 4.520 -46.964 1.00 49.28 98 LEU A C 1
ATOM 748 O O . LEU A 1 98 ? 5.850 4.219 -46.613 1.00 49.28 98 LEU A O 1
ATOM 752 N N . ARG A 1 99 ? 7.279 5.696 -47.521 1.00 39.97 99 ARG A N 1
ATOM 753 C CA . ARG A 1 99 ? 6.290 6.543 -48.191 1.00 39.97 99 ARG A CA 1
ATOM 754 C C . ARG A 1 99 ? 6.894 7.182 -49.426 1.00 39.97 99 ARG A C 1
ATOM 756 O O . ARG A 1 99 ? 8.072 7.589 -49.345 1.00 39.97 99 ARG A O 1
#

pLDDT: mean 83.0, std 12.79, range [39.97, 95.5]

Radius of gyration: 17.65 Å; chains: 1; bounding box: 30×23×62 Å

Sequence (99 aa):
MTAEEAFDAAALAACGKGEWPSRAVFWSAVRFGMKAVEAARWADAEERWSSLWRVAVAEHLPPIPDAPLVGAPASVVQAKTHLARMHEIVGSRRQDVLR